Protein AF-A0A1W6AF26-F1 (afdb_monomer_lite)

Organism: Bacillus mycoides (NCBI:txid1405)

Foldseek 3Di:
DDDDDPLVVQLVVQCVLLVVVVNNDPVLNVLSVVLSVLVVLLVVLVVVCVVPQWDWDDPDPPPIDIDGDVSVVVNVVSVVVSQVSCVVSVNNPRDDPPPDPPPD

pLDDT: mean 89.73, std 15.04, range [42.12, 98.56]

Secondary structure (DSSP, 8-state):
-PPPPHHHHHHHHHHHHHHHTT--SHHHHHHHHHHHHHHHHHHHHHHHHHH-SEEEEE-STT-EEEEE-HHHHHHHHHHHHHHHHHHHTT-SS-----------

Structure (mmCIF, N/CA/C/O backbone):
data_AF-A0A1W6AF26-F1
#
_entry.id   AF-A0A1W6AF26-F1
#
loop_
_atom_site.group_PDB
_atom_site.id
_atom_site.type_symbol
_atom_site.label_atom_id
_atom_site.label_alt_id
_atom_site.label_comp_id
_atom_site.label_asym_id
_atom_site.label_entity_id
_atom_site.label_seq_id
_atom_site.pdbx_PDB_ins_code
_atom_site.Cartn_x
_atom_site.Cartn_y
_atom_site.Cartn_z
_atom_site.occupancy
_atom_site.B_iso_or_equiv
_atom_site.auth_seq_id
_atom_site.auth_comp_id
_atom_site.auth_asym_id
_atom_site.auth_atom_id
_atom_site.pdbx_PDB_model_num
ATOM 1 N N . MET A 1 1 ? 5.961 -19.721 21.685 1.00 54.25 1 MET A N 1
ATOM 2 C CA . MET A 1 1 ? 4.915 -19.195 20.777 1.00 54.25 1 MET A CA 1
ATOM 3 C C . MET A 1 1 ? 5.559 -18.782 19.458 1.00 54.25 1 MET A C 1
ATOM 5 O O . MET A 1 1 ? 6.659 -18.244 19.495 1.00 54.25 1 MET A O 1
ATOM 9 N N . ARG A 1 2 ? 4.948 -19.071 18.299 1.00 63.81 2 ARG A N 1
ATOM 10 C CA . ARG A 1 2 ? 5.460 -18.592 16.999 1.00 63.81 2 ARG A CA 1
ATOM 11 C C . ARG A 1 2 ? 5.109 -17.112 16.844 1.00 63.81 2 ARG A C 1
ATOM 13 O O . ARG A 1 2 ? 3.953 -16.749 17.015 1.00 63.81 2 ARG A O 1
ATOM 20 N N . LYS A 1 3 ? 6.096 -16.278 16.511 1.00 78.06 3 LYS A N 1
ATOM 21 C CA . LYS A 1 3 ? 5.867 -14.868 16.176 1.00 78.06 3 LYS A CA 1
ATOM 22 C C . LYS A 1 3 ? 5.043 -14.799 14.889 1.00 78.06 3 LYS A C 1
ATOM 24 O O . LYS A 1 3 ? 5.397 -15.449 13.905 1.00 78.06 3 LYS A O 1
ATOM 29 N N . LEU A 1 4 ? 3.956 -14.032 14.906 1.00 82.06 4 LEU A N 1
ATOM 30 C CA . LEU A 1 4 ? 3.122 -13.799 13.729 1.00 82.06 4 LEU A CA 1
ATOM 31 C C . LEU A 1 4 ? 3.942 -13.178 12.595 1.00 82.06 4 LEU A C 1
ATOM 33 O O . LEU A 1 4 ? 4.901 -12.441 12.841 1.00 82.06 4 LEU A O 1
ATOM 37 N N . SER A 1 5 ? 3.555 -13.446 11.346 1.00 93.62 5 SER A N 1
ATOM 38 C CA . SER A 1 5 ? 4.148 -12.748 10.202 1.00 93.62 5 SER A CA 1
ATOM 39 C C . SER A 1 5 ? 3.840 -11.249 10.278 1.00 93.62 5 SER A C 1
ATOM 41 O O . SER A 1 5 ? 2.810 -10.853 10.822 1.00 93.62 5 SER A O 1
ATOM 43 N N . LYS A 1 6 ? 4.692 -10.396 9.690 1.00 93.31 6 LYS A N 1
ATOM 44 C CA . LYS A 1 6 ? 4.438 -8.943 9.671 1.00 93.31 6 LYS A CA 1
ATOM 45 C C . LYS A 1 6 ? 3.085 -8.602 9.034 1.00 93.31 6 LYS A C 1
ATOM 47 O O . LYS A 1 6 ? 2.427 -7.672 9.476 1.00 93.31 6 LYS A O 1
ATOM 52 N N . LYS A 1 7 ? 2.666 -9.376 8.029 1.00 94.50 7 LYS A N 1
ATOM 53 C CA . LYS A 1 7 ? 1.357 -9.243 7.384 1.00 94.50 7 LYS A CA 1
ATOM 54 C C . LYS A 1 7 ? 0.212 -9.524 8.361 1.00 94.50 7 LYS A C 1
ATOM 56 O O . LYS A 1 7 ? -0.736 -8.754 8.412 1.00 94.50 7 LYS A O 1
ATOM 61 N N . MET A 1 8 ? 0.311 -10.604 9.136 1.00 95.25 8 MET A N 1
ATOM 62 C CA . MET A 1 8 ? -0.711 -10.951 10.130 1.00 95.25 8 MET A CA 1
ATOM 63 C C . MET A 1 8 ? -0.782 -9.920 11.253 1.00 95.25 8 MET A C 1
ATOM 65 O O . MET A 1 8 ? -1.878 -9.504 11.586 1.00 95.25 8 MET A O 1
ATOM 69 N N . GLN A 1 9 ? 0.370 -9.443 11.742 1.00 95.44 9 GLN A N 1
ATOM 70 C CA . GLN A 1 9 ? 0.419 -8.360 12.733 1.00 95.44 9 GLN A CA 1
ATOM 71 C C . GLN A 1 9 ? -0.322 -7.117 12.230 1.00 95.44 9 GLN A C 1
ATOM 73 O O . GLN A 1 9 ? -1.155 -6.583 12.936 1.00 95.44 9 GLN A O 1
ATOM 78 N N . ILE A 1 10 ? -0.087 -6.702 10.978 1.00 95.50 10 ILE A N 1
ATOM 79 C CA . ILE A 1 10 ? -0.789 -5.547 10.397 1.00 95.50 10 ILE A CA 1
ATOM 80 C C . ILE A 1 10 ? -2.303 -5.785 10.331 1.00 95.50 10 ILE A C 1
ATOM 82 O O . ILE A 1 10 ? -3.065 -4.879 10.643 1.00 95.50 10 ILE A O 1
ATOM 86 N N . LYS A 1 11 ? -2.751 -6.983 9.930 1.00 96.69 11 LYS A N 1
ATOM 87 C CA . LYS A 1 11 ? -4.187 -7.295 9.883 1.00 96.69 11 LYS A CA 1
ATOM 88 C C . LYS A 1 11 ? -4.818 -7.240 11.277 1.00 96.69 11 LYS A C 1
ATOM 90 O O . LYS A 1 11 ? -5.880 -6.650 11.426 1.00 96.69 11 LYS A O 1
ATOM 95 N N . GLU A 1 12 ? -4.176 -7.851 12.269 1.00 95.88 12 GLU A N 1
ATOM 96 C CA . GLU A 1 12 ? -4.653 -7.843 13.655 1.00 95.88 12 GLU A CA 1
ATOM 97 C C . GLU A 1 12 ? -4.688 -6.421 14.224 1.00 95.88 12 GLU A C 1
ATOM 99 O O . GLU A 1 12 ? -5.719 -6.023 14.756 1.00 95.88 12 GLU A O 1
ATOM 104 N N . ASP A 1 13 ? -3.632 -5.630 14.013 1.00 95.00 13 ASP A N 1
ATOM 105 C CA . ASP A 1 13 ? -3.568 -4.231 14.449 1.00 95.00 13 ASP A CA 1
ATOM 106 C C . ASP A 1 13 ? -4.703 -3.392 13.832 1.00 95.00 13 ASP A C 1
ATOM 108 O O . ASP A 1 13 ? -5.290 -2.554 14.512 1.00 95.00 13 ASP A O 1
ATOM 112 N N . LEU A 1 14 ? -5.027 -3.597 12.547 1.00 96.31 14 LEU A N 1
ATOM 113 C CA . LEU A 1 14 ? -6.114 -2.873 11.874 1.00 96.31 14 LEU A CA 1
ATOM 114 C C . LEU A 1 14 ? -7.490 -3.258 12.423 1.00 96.31 14 LEU A C 1
ATOM 116 O O . LEU A 1 14 ? -8.324 -2.383 12.631 1.00 96.31 14 LEU A O 1
ATOM 120 N N . LEU A 1 15 ? -7.726 -4.549 12.668 1.00 96.44 15 LEU A N 1
ATOM 121 C CA . LEU A 1 15 ? -8.988 -5.023 13.240 1.00 96.44 15 LEU A CA 1
ATOM 122 C C . LEU A 1 15 ? -9.180 -4.510 14.674 1.00 96.44 15 LEU A C 1
ATOM 124 O O . LEU A 1 15 ? -10.259 -4.026 14.996 1.00 96.44 15 LEU A O 1
ATOM 128 N N . GLN A 1 16 ? -8.130 -4.544 15.499 1.00 95.19 16 GLN A N 1
ATOM 129 C CA . GLN A 1 16 ? -8.166 -3.995 16.860 1.00 95.19 16 GLN A CA 1
ATOM 130 C C . GLN A 1 16 ? -8.442 -2.491 16.857 1.00 95.19 16 GLN A C 1
ATOM 132 O O . GLN A 1 16 ? -9.233 -1.997 17.652 1.00 95.19 16 GLN A O 1
ATOM 137 N N . GLN A 1 17 ? -7.822 -1.749 15.939 1.00 94.31 17 GLN A N 1
ATOM 138 C CA . GLN A 1 17 ? -8.080 -0.319 15.817 1.00 94.31 17 GLN A CA 1
ATOM 139 C C . GLN A 1 17 ? -9.526 -0.019 15.410 1.00 94.31 17 GLN A C 1
ATOM 141 O O . GLN A 1 17 ? -10.087 0.940 15.930 1.00 94.31 17 GLN A O 1
ATOM 146 N N . LEU A 1 18 ? -10.138 -0.826 14.533 1.00 94.88 18 LEU A N 1
ATOM 147 C CA . LEU A 1 18 ? -11.560 -0.691 14.198 1.00 94.88 18 LEU A CA 1
ATOM 148 C C . LEU A 1 18 ? -12.467 -0.939 15.405 1.00 94.88 18 LEU A C 1
ATOM 150 O O . LEU A 1 18 ? -13.440 -0.211 15.572 1.00 94.88 18 LEU A O 1
ATOM 154 N N . GLU A 1 19 ? -12.142 -1.923 16.244 1.00 93.75 19 GLU A N 1
ATOM 155 C CA . GLU A 1 19 ? -12.873 -2.194 17.488 1.00 93.75 19 GLU A CA 1
ATOM 156 C C . GLU A 1 19 ? -12.790 -0.999 18.452 1.00 93.75 19 GLU A C 1
ATOM 158 O O . GLU A 1 19 ? -13.812 -0.547 18.959 1.00 93.75 19 GLU A O 1
ATOM 163 N N . ILE A 1 20 ? -11.598 -0.411 18.621 1.00 91.50 20 ILE A N 1
ATOM 164 C CA . ILE A 1 20 ? -11.373 0.765 19.484 1.00 91.50 20 ILE A CA 1
ATOM 165 C C . ILE A 1 20 ? -12.212 1.972 19.046 1.00 91.50 20 ILE A C 1
ATOM 167 O O . ILE A 1 20 ? -12.689 2.728 19.891 1.00 91.50 20 ILE A O 1
ATOM 171 N N . VAL A 1 21 ? -12.382 2.177 17.737 1.00 90.94 21 VAL A N 1
ATOM 172 C CA . VAL A 1 21 ? -13.170 3.300 17.200 1.00 90.94 21 VAL A CA 1
ATOM 173 C C . VAL A 1 21 ? -14.633 2.936 16.916 1.00 90.94 21 VAL A C 1
ATOM 175 O O . VAL A 1 21 ? -15.331 3.723 16.282 1.00 90.94 21 VAL A O 1
ATOM 178 N N . GLU A 1 22 ? -15.100 1.763 17.363 1.00 92.06 22 GLU A N 1
ATOM 179 C CA . GLU A 1 22 ? -16.469 1.254 17.163 1.00 92.06 22 GLU A CA 1
ATOM 180 C C . GLU A 1 22 ? -16.892 1.168 15.676 1.00 92.06 22 GLU A C 1
ATOM 182 O O . GLU A 1 22 ? -18.055 1.349 15.306 1.00 92.06 22 GLU A O 1
ATOM 187 N N . MET A 1 23 ? -15.933 0.890 14.787 1.00 92.50 23 MET A N 1
ATOM 188 C CA . MET A 1 23 ? -16.123 0.739 13.338 1.00 92.50 23 MET A CA 1
ATOM 189 C C . MET A 1 23 ? -15.845 -0.699 12.879 1.00 92.50 23 MET A C 1
ATOM 191 O O . MET A 1 23 ? -15.355 -0.922 11.779 1.00 92.50 23 MET A O 1
ATOM 195 N N . ASP A 1 24 ? -16.163 -1.699 13.693 1.00 92.12 24 ASP A N 1
ATOM 196 C CA . ASP A 1 24 ? -15.911 -3.122 13.436 1.00 92.12 24 ASP A CA 1
ATOM 197 C C . ASP A 1 24 ? -17.037 -3.824 12.650 1.00 92.12 24 ASP A C 1
ATOM 199 O O . ASP A 1 24 ? -17.054 -5.044 12.516 1.00 92.12 24 ASP A O 1
ATOM 203 N N . ASN A 1 25 ? -17.987 -3.086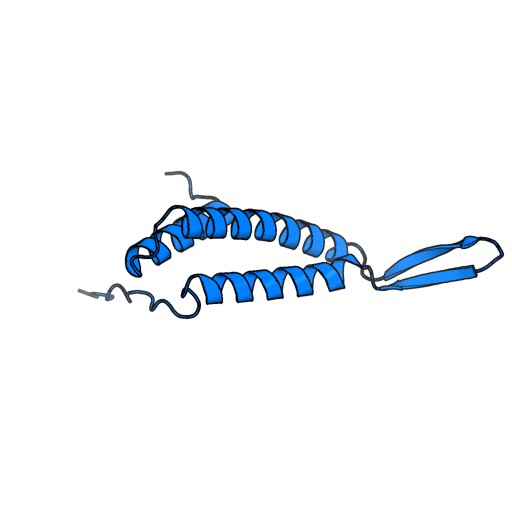 12.069 1.00 95.56 25 ASN A N 1
ATOM 204 C CA . ASN A 1 25 ? -19.023 -3.701 11.239 1.00 95.56 25 ASN A CA 1
ATOM 205 C C . ASN A 1 25 ? -18.455 -4.311 9.938 1.00 95.56 25 ASN A C 1
ATOM 207 O O . ASN A 1 25 ? -17.366 -3.972 9.468 1.00 95.56 25 ASN A O 1
ATOM 211 N N . ALA A 1 26 ? -19.241 -5.192 9.312 1.00 96.69 26 ALA A N 1
ATOM 212 C CA . ALA A 1 26 ? -18.812 -5.994 8.163 1.00 96.69 26 ALA A CA 1
ATOM 213 C C . ALA A 1 26 ? -18.241 -5.180 6.985 1.00 96.69 26 ALA A C 1
ATOM 215 O O . ALA A 1 26 ? -17.355 -5.670 6.289 1.00 96.69 26 ALA A O 1
ATOM 216 N N . VAL A 1 27 ? -18.711 -3.945 6.766 1.00 96.38 27 VAL A N 1
ATOM 217 C CA . VAL A 1 27 ? -18.198 -3.087 5.685 1.00 96.38 27 VAL A CA 1
ATOM 218 C C . VAL A 1 27 ? -16.741 -2.717 5.945 1.00 96.38 27 VAL A C 1
ATOM 220 O O . VAL A 1 27 ? -15.913 -2.814 5.047 1.00 96.38 27 VAL A O 1
ATOM 223 N N . TYR A 1 28 ? -16.402 -2.331 7.171 1.00 96.25 28 TYR A N 1
ATOM 224 C CA . TYR A 1 28 ? -15.036 -1.953 7.528 1.00 96.25 28 TYR A CA 1
ATOM 225 C C . TYR A 1 28 ? -14.110 -3.163 7.666 1.00 96.25 28 TYR A C 1
ATOM 227 O O . TYR A 1 28 ? -12.942 -3.072 7.292 1.00 96.25 28 TYR A O 1
ATOM 235 N N . MET A 1 29 ? -14.627 -4.318 8.098 1.00 96.25 29 MET A N 1
ATOM 236 C CA . MET A 1 29 ? -13.863 -5.570 8.048 1.00 96.25 29 MET A CA 1
ATOM 237 C C . MET A 1 29 ? -13.446 -5.928 6.608 1.00 96.25 29 MET A C 1
ATOM 239 O O . MET A 1 29 ? -12.290 -6.282 6.374 1.00 96.25 29 MET A O 1
ATOM 243 N N . ASP A 1 30 ? -14.343 -5.764 5.628 1.00 97.62 30 ASP A N 1
ATOM 244 C CA . ASP A 1 30 ? -14.030 -5.969 4.203 1.00 97.62 30 ASP A CA 1
ATOM 245 C C . ASP A 1 30 ? -13.002 -4.948 3.673 1.00 97.62 30 ASP A C 1
ATOM 247 O O . ASP A 1 30 ? -12.113 -5.284 2.882 1.00 97.62 30 ASP A O 1
ATOM 251 N N . LEU A 1 31 ? -13.035 -3.705 4.173 1.00 97.56 31 LEU A N 1
ATOM 252 C CA . LEU A 1 31 ? -11.995 -2.715 3.876 1.00 97.56 31 LEU A CA 1
ATOM 253 C C . LEU A 1 31 ? -10.620 -3.140 4.417 1.00 97.56 31 LEU A C 1
ATOM 255 O O . LEU A 1 31 ? -9.615 -2.923 3.738 1.00 97.56 31 LEU A O 1
ATOM 259 N N . VAL A 1 32 ? -10.541 -3.796 5.579 1.00 97.75 32 VAL A N 1
ATOM 260 C CA . VAL A 1 32 ? -9.273 -4.367 6.068 1.00 97.75 32 VAL A CA 1
ATOM 261 C C . VAL A 1 32 ? -8.784 -5.471 5.136 1.00 97.75 32 VAL A C 1
ATOM 263 O O . VAL A 1 32 ? -7.612 -5.475 4.759 1.00 97.75 32 VAL A O 1
ATOM 266 N N . ASP A 1 33 ? -9.654 -6.378 4.697 1.00 97.81 33 ASP A N 1
ATOM 267 C CA . ASP A 1 33 ? -9.264 -7.427 3.748 1.00 97.81 33 ASP A CA 1
ATOM 268 C C . ASP A 1 33 ? -8.795 -6.845 2.404 1.00 97.81 33 ASP A C 1
ATOM 270 O O . ASP A 1 33 ? -7.767 -7.273 1.861 1.00 97.81 33 ASP A O 1
ATOM 274 N N . THR A 1 34 ? -9.455 -5.787 1.930 1.00 98.12 34 THR A N 1
ATOM 275 C CA . THR A 1 34 ? -9.020 -5.002 0.768 1.00 98.12 34 THR A CA 1
ATOM 276 C C . THR A 1 34 ? -7.626 -4.408 0.988 1.00 98.12 34 THR A C 1
ATOM 278 O O . THR A 1 34 ? -6.747 -4.558 0.133 1.00 98.12 34 THR A O 1
ATOM 281 N N . TYR A 1 35 ? -7.370 -3.796 2.150 1.00 98.25 35 TYR A N 1
ATOM 282 C CA . TYR A 1 35 ? -6.047 -3.280 2.511 1.00 98.25 35 TYR A CA 1
ATOM 283 C C . TYR A 1 35 ? -4.980 -4.384 2.461 1.00 98.25 35 TYR A C 1
ATOM 285 O O . TYR A 1 35 ? -3.881 -4.178 1.938 1.00 98.25 35 TYR A O 1
ATOM 293 N N . MET A 1 36 ? -5.297 -5.581 2.962 1.00 98.31 36 MET A N 1
ATOM 294 C CA . MET A 1 36 ? -4.362 -6.707 2.977 1.00 98.31 36 MET A CA 1
ATOM 295 C C . MET A 1 36 ? -4.050 -7.244 1.576 1.00 98.31 36 MET A C 1
ATOM 297 O O . MET A 1 36 ? -2.901 -7.620 1.322 1.00 98.31 36 MET A O 1
ATOM 301 N N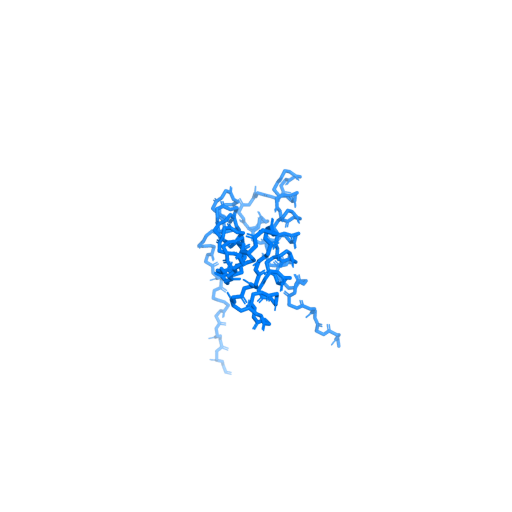 . ALA A 1 37 ? -5.017 -7.238 0.656 1.00 98.38 37 ALA A N 1
ATOM 302 C CA . ALA A 1 37 ? -4.774 -7.556 -0.752 1.00 98.38 37 ALA A CA 1
ATOM 303 C C . ALA A 1 37 ? -3.868 -6.504 -1.419 1.00 98.38 37 ALA A C 1
ATOM 305 O O . ALA A 1 37 ? -2.925 -6.845 -2.140 1.00 98.38 37 ALA A O 1
ATOM 306 N N . MET A 1 38 ? -4.086 -5.220 -1.117 1.00 98.38 38 MET A N 1
ATOM 307 C CA . MET A 1 38 ? -3.228 -4.132 -1.597 1.00 98.38 38 MET A CA 1
ATOM 308 C C . MET A 1 38 ? -1.806 -4.222 -1.039 1.00 98.38 38 MET A C 1
ATOM 310 O O . MET A 1 38 ? -0.853 -3.928 -1.756 1.00 98.38 38 MET A O 1
ATOM 314 N N . TRP A 1 39 ? -1.635 -4.674 0.207 1.00 98.31 39 TRP A N 1
ATOM 315 C CA . TRP A 1 39 ? -0.315 -4.920 0.788 1.00 98.31 39 TRP A CA 1
ATOM 316 C C . TRP A 1 39 ? 0.473 -5.961 -0.018 1.00 98.31 39 TRP A C 1
ATOM 318 O O . TRP A 1 39 ? 1.647 -5.734 -0.326 1.00 98.31 39 TRP A O 1
ATOM 328 N N . ASP A 1 40 ? -0.160 -7.075 -0.409 1.00 98.25 40 ASP A N 1
ATOM 329 C CA . ASP A 1 40 ? 0.495 -8.098 -1.237 1.00 98.25 40 ASP A CA 1
ATOM 330 C C . ASP A 1 40 ? 0.886 -7.526 -2.605 1.00 98.25 40 ASP A C 1
ATOM 332 O O . ASP A 1 40 ? 2.023 -7.709 -3.055 1.00 98.25 40 ASP A O 1
ATOM 336 N N . ALA A 1 41 ? -0.035 -6.792 -3.239 1.00 98.31 41 ALA A N 1
ATOM 337 C CA . ALA A 1 41 ? 0.197 -6.143 -4.525 1.00 98.31 41 ALA A CA 1
ATOM 338 C C . ALA A 1 41 ? 1.359 -5.141 -4.443 1.00 98.31 41 ALA A C 1
ATOM 340 O O . ALA A 1 41 ? 2.293 -5.204 -5.244 1.00 98.31 41 ALA A O 1
ATOM 341 N N . ALA A 1 42 ? 1.375 -4.283 -3.421 1.00 98.31 42 ALA A N 1
ATOM 342 C CA . ALA A 1 42 ? 2.444 -3.321 -3.192 1.00 98.31 42 ALA A CA 1
ATOM 343 C C . ALA A 1 42 ? 3.798 -4.021 -3.003 1.00 98.31 42 ALA A C 1
ATOM 345 O O . ALA A 1 42 ? 4.794 -3.591 -3.583 1.00 98.31 42 ALA A O 1
ATOM 346 N N . LYS A 1 43 ? 3.857 -5.133 -2.257 1.00 98.25 43 LYS A N 1
ATOM 347 C CA . LYS A 1 43 ? 5.096 -5.912 -2.078 1.00 98.25 43 LYS A CA 1
ATOM 348 C C . LYS A 1 43 ? 5.562 -6.585 -3.367 1.00 98.25 43 LYS A C 1
ATOM 350 O O . LYS A 1 43 ? 6.770 -6.680 -3.602 1.00 98.25 43 LYS A O 1
ATOM 355 N N . ALA A 1 44 ? 4.638 -7.044 -4.207 1.00 98.25 44 ALA A N 1
ATOM 356 C CA . ALA A 1 44 ? 4.964 -7.592 -5.518 1.00 98.25 44 ALA A CA 1
ATOM 357 C C . ALA A 1 44 ? 5.522 -6.512 -6.460 1.00 98.25 44 ALA A C 1
ATOM 359 O O . ALA A 1 44 ? 6.605 -6.705 -7.014 1.00 98.25 44 ALA A O 1
ATOM 360 N N . LEU A 1 45 ? 4.846 -5.364 -6.558 1.00 98.56 45 LEU A N 1
ATOM 361 C CA . LEU A 1 45 ? 5.255 -4.219 -7.377 1.00 98.56 45 LEU A CA 1
ATOM 362 C C . LEU A 1 45 ? 6.588 -3.625 -6.911 1.00 98.56 45 LEU A C 1
ATOM 364 O O . LEU A 1 45 ? 7.462 -3.345 -7.727 1.00 98.56 45 LEU A O 1
ATOM 368 N N . GLU A 1 46 ? 6.787 -3.494 -5.596 1.00 97.94 46 GLU A N 1
ATOM 369 C CA . GLU A 1 46 ? 8.042 -3.023 -5.008 1.00 97.94 46 GLU A CA 1
ATOM 370 C C . GLU A 1 46 ? 9.205 -3.929 -5.413 1.00 97.94 46 GLU A C 1
ATOM 372 O O . GLU A 1 46 ? 10.255 -3.445 -5.833 1.00 97.94 46 GLU A O 1
ATOM 377 N N . ARG A 1 47 ? 9.024 -5.250 -5.299 1.00 98.00 47 ARG A N 1
ATOM 378 C CA . ARG A 1 47 ? 10.036 -6.235 -5.685 1.00 98.00 47 ARG A CA 1
ATOM 379 C C . ARG A 1 47 ? 10.326 -6.182 -7.179 1.00 98.00 47 ARG A C 1
ATOM 381 O O . ARG A 1 47 ? 11.491 -6.258 -7.552 1.00 98.00 47 ARG A O 1
ATOM 388 N N . GLU A 1 48 ? 9.301 -6.051 -8.012 1.00 97.31 48 GLU A N 1
ATOM 389 C CA . GLU A 1 48 ? 9.461 -5.968 -9.462 1.00 97.31 48 GLU A CA 1
ATOM 390 C C . GLU A 1 48 ? 10.224 -4.709 -9.872 1.00 97.31 48 GLU A C 1
ATOM 392 O O . GLU A 1 48 ? 11.273 -4.782 -10.511 1.00 97.31 48 GLU A O 1
ATOM 397 N N . TRP A 1 49 ? 9.784 -3.554 -9.376 1.00 96.75 49 TRP A N 1
ATOM 398 C CA . TRP A 1 49 ? 10.472 -2.293 -9.609 1.00 96.75 49 TRP A CA 1
ATOM 399 C C . TRP A 1 49 ? 11.901 -2.310 -9.055 1.00 96.75 49 TRP A C 1
ATOM 401 O O . TRP A 1 49 ? 12.803 -1.710 -9.645 1.00 96.75 49 TRP A O 1
ATOM 411 N N . LYS A 1 50 ? 12.136 -3.023 -7.940 1.00 95.81 50 LYS A N 1
ATOM 412 C CA . LYS A 1 50 ? 13.462 -3.194 -7.335 1.00 95.81 50 LYS A CA 1
ATOM 413 C C . LYS A 1 50 ? 14.438 -3.973 -8.212 1.00 95.81 50 LYS A C 1
ATOM 415 O O . LYS A 1 50 ? 15.612 -3.603 -8.205 1.00 95.81 50 LYS A O 1
ATOM 420 N N . LYS A 1 51 ? 13.966 -4.979 -8.954 1.00 97.12 51 LYS A N 1
ATOM 421 C CA . LYS A 1 51 ? 14.790 -5.770 -9.881 1.00 97.12 51 LYS A CA 1
ATOM 422 C C . LYS A 1 51 ? 15.250 -4.944 -11.076 1.00 97.12 51 LYS A C 1
ATOM 424 O O . LYS A 1 51 ? 16.428 -4.972 -11.405 1.00 97.12 51 LYS A O 1
ATOM 429 N N . GLU A 1 52 ? 14.339 -4.191 -11.689 1.00 95.81 52 GLU A N 1
ATOM 430 C CA . GLU A 1 52 ? 14.629 -3.434 -12.906 1.00 95.81 52 GLU A CA 1
ATOM 431 C C . GLU A 1 52 ? 13.904 -2.082 -12.900 1.00 95.81 52 GLU A C 1
ATOM 433 O O . GLU A 1 52 ? 12.675 -2.005 -12.887 1.00 95.81 52 GLU A O 1
ATOM 438 N N . ARG A 1 53 ? 14.671 -0.980 -12.905 1.00 94.50 53 ARG A N 1
ATOM 439 C CA . ARG A 1 53 ? 14.104 0.384 -12.912 1.00 94.50 53 ARG A CA 1
ATOM 440 C C . ARG A 1 53 ? 13.676 0.855 -14.298 1.00 94.50 53 ARG A C 1
ATOM 442 O O . ARG A 1 53 ? 12.780 1.693 -14.385 1.00 94.50 53 ARG A O 1
ATOM 449 N N . MET A 1 54 ? 14.309 0.335 -15.346 1.00 97.12 54 MET A N 1
ATOM 450 C CA . MET A 1 54 ? 14.092 0.713 -16.741 1.00 97.12 54 MET A CA 1
ATOM 451 C C . MET A 1 54 ? 13.879 -0.555 -17.554 1.00 97.12 54 MET A C 1
ATOM 453 O O . MET A 1 54 ? 14.768 -1.390 -17.578 1.00 97.12 54 MET A O 1
ATOM 457 N N . VAL A 1 55 ? 12.740 -0.677 -18.226 1.00 96.19 55 VAL A N 1
ATOM 458 C CA . VAL A 1 55 ? 12.422 -1.820 -19.089 1.00 96.19 55 VAL A CA 1
ATOM 459 C C . VAL A 1 55 ? 12.665 -1.446 -20.544 1.00 96.19 55 VAL A C 1
ATOM 461 O O . VAL A 1 55 ? 12.373 -0.317 -20.960 1.00 96.19 55 VAL A O 1
ATOM 464 N N . SER A 1 56 ? 13.196 -2.376 -21.331 1.00 95.38 56 SER A N 1
ATOM 465 C CA . SER A 1 56 ? 13.265 -2.205 -22.779 1.00 95.38 56 SER A CA 1
ATOM 466 C C . SER A 1 56 ? 11.877 -2.359 -23.404 1.00 95.38 56 SER A C 1
ATOM 468 O O . SER A 1 56 ? 10.997 -3.049 -22.889 1.00 95.38 56 SER A O 1
ATOM 470 N N . TRP A 1 57 ? 11.657 -1.671 -24.514 1.00 94.25 57 TRP A N 1
ATOM 471 C CA . TRP A 1 57 ? 10.488 -1.860 -25.361 1.00 94.25 57 TRP A CA 1
ATOM 472 C C . TRP A 1 57 ? 10.945 -1.921 -26.813 1.00 94.25 57 TRP A C 1
ATOM 474 O O . TRP A 1 57 ? 11.915 -1.265 -27.198 1.00 94.25 57 TRP A O 1
ATOM 484 N N . ASP A 1 58 ? 10.240 -2.718 -27.603 1.00 95.00 58 ASP A N 1
ATOM 485 C CA . ASP A 1 58 ? 10.462 -2.866 -29.034 1.00 95.00 58 ASP A CA 1
ATOM 486 C C . ASP A 1 58 ? 9.092 -3.001 -29.700 1.00 95.00 58 ASP A C 1
ATOM 488 O O . ASP A 1 58 ? 8.367 -3.966 -29.458 1.00 95.00 58 ASP A O 1
ATOM 492 N N . ASN A 1 59 ? 8.714 -1.990 -30.479 1.00 93.38 59 ASN A N 1
ATOM 493 C CA . ASN A 1 59 ? 7.447 -1.953 -31.208 1.00 93.38 59 ASN A CA 1
ATOM 494 C C . ASN A 1 59 ? 7.606 -2.465 -32.654 1.00 93.38 59 ASN A C 1
ATOM 496 O O . ASN A 1 59 ? 6.663 -2.385 -33.440 1.00 93.38 59 ASN A O 1
ATOM 500 N N . GLY A 1 60 ? 8.788 -2.970 -33.026 1.00 92.19 60 GLY A N 1
ATOM 501 C CA . GLY A 1 60 ? 9.125 -3.336 -34.396 1.00 92.19 60 GLY A CA 1
ATOM 502 C C . GLY A 1 60 ? 9.476 -2.131 -35.279 1.00 92.19 60 GLY A C 1
ATOM 503 O O . GLY A 1 60 ? 9.415 -0.970 -34.873 1.00 92.19 60 GLY A O 1
ATOM 504 N N . GLY A 1 61 ? 9.919 -2.402 -36.512 1.00 91.12 61 GLY A N 1
ATOM 505 C CA . GLY A 1 61 ? 10.256 -1.352 -37.488 1.00 91.12 61 GLY A CA 1
ATOM 506 C C . GLY A 1 61 ? 11.416 -0.433 -37.075 1.00 91.12 61 GLY A C 1
ATOM 507 O O . GLY A 1 61 ? 11.509 0.690 -37.559 1.00 91.12 61 GLY A O 1
ATOM 508 N N . GLY A 1 62 ? 12.278 -0.881 -36.154 1.00 92.19 62 GLY A N 1
ATOM 509 C CA . GLY A 1 62 ? 13.387 -0.091 -35.607 1.00 92.19 62 GLY A CA 1
ATOM 510 C C . GLY A 1 62 ? 13.004 0.831 -34.444 1.00 92.19 62 GLY A C 1
ATOM 511 O O . GLY A 1 62 ? 13.890 1.457 -33.861 1.00 92.19 62 GLY A O 1
ATOM 512 N N . GLN A 1 63 ? 11.724 0.892 -34.063 1.00 94.25 63 GLN A N 1
ATOM 513 C CA . GLN A 1 63 ? 11.268 1.655 -32.904 1.00 94.25 63 GLN A CA 1
ATOM 514 C C . GLN A 1 63 ? 11.474 0.838 -31.630 1.00 94.25 63 GLN A C 1
ATOM 516 O O . GLN A 1 63 ? 10.630 0.033 -31.238 1.00 94.25 63 GLN A O 1
ATOM 521 N N . LYS A 1 64 ? 12.611 1.071 -30.981 1.00 96.75 64 LYS A N 1
ATOM 522 C CA . LYS A 1 64 ? 12.981 0.447 -29.713 1.00 96.75 64 LYS A CA 1
ATOM 523 C C . LYS A 1 64 ? 13.653 1.451 -28.791 1.00 96.75 64 LYS A C 1
ATOM 525 O O . LYS A 1 64 ? 14.247 2.428 -29.245 1.00 96.75 64 LYS A O 1
ATOM 530 N N . GLY A 1 65 ? 13.599 1.189 -27.496 1.00 96.25 65 GLY A N 1
ATOM 531 C CA . GLY A 1 65 ? 14.234 2.030 -26.493 1.00 96.25 65 GLY A CA 1
ATOM 532 C C . GLY A 1 65 ? 14.098 1.446 -25.097 1.00 96.25 65 GLY A C 1
ATOM 533 O O . GLY A 1 65 ? 13.770 0.274 -24.924 1.00 96.25 65 GLY A O 1
ATOM 534 N N . SER A 1 66 ? 14.339 2.277 -24.091 1.00 96.88 66 SER A N 1
ATOM 535 C CA . SER A 1 66 ? 14.045 1.966 -22.695 1.00 96.88 66 SER A CA 1
ATOM 536 C C . SER A 1 66 ? 13.035 2.963 -22.143 1.00 96.88 66 SER A C 1
ATOM 538 O O . SER A 1 66 ? 12.922 4.097 -22.614 1.00 96.88 66 SER A O 1
ATOM 540 N N . LYS A 1 67 ? 12.244 2.528 -21.169 1.00 96.44 67 LYS A N 1
ATOM 541 C CA . LYS A 1 67 ? 11.283 3.369 -20.451 1.00 96.44 67 LYS A CA 1
ATOM 542 C C . LYS A 1 67 ? 11.291 3.009 -18.966 1.00 96.44 67 LYS A C 1
ATOM 544 O O . LYS A 1 67 ? 11.670 1.887 -18.630 1.00 96.44 67 LYS A O 1
ATOM 549 N N . PRO A 1 68 ? 10.861 3.910 -18.069 1.00 97.19 68 PRO A N 1
ATOM 550 C CA . PRO A 1 68 ? 10.685 3.564 -16.665 1.00 97.19 68 PRO A CA 1
ATOM 551 C C . PRO A 1 68 ? 9.775 2.344 -16.500 1.00 97.19 68 PRO A C 1
ATOM 553 O O . PRO A 1 68 ? 8.752 2.234 -17.181 1.00 97.19 68 PRO A O 1
ATOM 556 N N . ASN A 1 69 ? 10.140 1.438 -15.594 1.00 97.88 69 ASN A N 1
ATOM 557 C CA . ASN A 1 69 ? 9.325 0.265 -15.294 1.00 97.88 69 ASN A CA 1
ATOM 558 C C . ASN A 1 69 ? 7.948 0.714 -14.747 1.00 97.88 69 ASN A C 1
ATOM 560 O O . ASN A 1 69 ? 7.912 1.439 -13.741 1.00 97.88 69 ASN A O 1
ATOM 564 N N . PRO A 1 70 ? 6.824 0.302 -15.372 1.00 97.62 70 PRO A N 1
ATOM 565 C CA . PRO A 1 70 ? 5.481 0.703 -14.948 1.00 97.62 70 PRO A CA 1
ATOM 566 C C . PRO A 1 70 ? 5.167 0.323 -13.494 1.00 97.62 70 PRO A C 1
ATOM 568 O O . PRO A 1 70 ? 4.489 1.093 -12.810 1.00 97.62 70 PRO A O 1
ATOM 571 N N . ALA A 1 71 ? 5.761 -0.762 -12.976 1.00 98.00 71 ALA A N 1
ATOM 572 C CA . ALA A 1 71 ? 5.576 -1.210 -11.596 1.00 98.00 71 ALA A CA 1
ATOM 573 C C . ALA A 1 71 ? 5.917 -0.123 -10.564 1.00 98.00 71 ALA A C 1
ATOM 575 O O . ALA A 1 71 ? 5.310 -0.056 -9.499 1.00 98.00 71 ALA A O 1
ATOM 576 N N . GLY A 1 72 ? 6.858 0.777 -10.874 1.00 97.94 72 GLY A N 1
ATOM 577 C CA . GLY A 1 72 ? 7.210 1.871 -9.971 1.00 97.94 72 GLY A CA 1
ATOM 578 C C . GLY A 1 72 ? 6.101 2.912 -9.822 1.00 97.94 72 GLY A C 1
ATOM 579 O O . GLY A 1 72 ? 5.930 3.472 -8.738 1.00 97.94 72 GLY A O 1
ATOM 580 N N . LYS A 1 73 ? 5.352 3.191 -10.896 1.00 97.94 73 LYS A N 1
ATOM 581 C CA . LYS A 1 73 ? 4.202 4.103 -10.853 1.00 97.94 73 LYS A CA 1
ATOM 582 C C . LYS A 1 73 ? 3.041 3.445 -10.108 1.00 97.94 73 LYS A C 1
ATOM 584 O O . LYS A 1 73 ? 2.549 4.034 -9.149 1.00 97.94 73 LYS A O 1
ATOM 589 N N . GLU A 1 74 ? 2.701 2.214 -10.479 1.00 98.31 74 GLU A N 1
ATOM 590 C CA . GLU A 1 74 ? 1.621 1.442 -9.851 1.00 98.31 74 GLU A CA 1
ATOM 591 C C . GLU A 1 74 ? 1.872 1.205 -8.356 1.00 98.31 74 GLU A C 1
ATOM 593 O O . GLU A 1 74 ? 0.948 1.297 -7.551 1.00 98.31 74 GLU A O 1
ATOM 598 N N . TYR A 1 75 ? 3.128 0.983 -7.947 1.00 98.31 75 TYR A N 1
ATOM 599 C CA . TYR A 1 75 ? 3.500 0.882 -6.534 1.00 98.31 75 TYR A CA 1
ATOM 600 C C . TYR A 1 75 ? 3.130 2.152 -5.758 1.00 98.31 75 TYR A C 1
ATOM 602 O O . TYR A 1 75 ? 2.487 2.074 -4.713 1.00 98.31 75 TYR A O 1
ATOM 610 N N . ARG A 1 76 ? 3.503 3.335 -6.269 1.00 97.88 76 ARG A N 1
ATOM 611 C CA . ARG A 1 76 ? 3.193 4.615 -5.608 1.00 97.88 76 ARG A CA 1
ATOM 612 C C . ARG A 1 76 ? 1.692 4.879 -5.545 1.00 97.88 76 ARG A C 1
ATOM 614 O O . ARG A 1 76 ? 1.214 5.370 -4.528 1.00 97.88 76 ARG A O 1
ATOM 621 N N . GLU A 1 77 ? 0.965 4.546 -6.607 1.00 98.38 77 GLU A N 1
ATOM 622 C CA . GLU A 1 77 ? -0.495 4.675 -6.651 1.00 98.38 77 GLU A CA 1
ATOM 623 C C . GLU A 1 77 ? -1.167 3.719 -5.657 1.00 98.38 77 GLU A C 1
ATOM 625 O O . GLU A 1 77 ? -2.025 4.149 -4.893 1.00 98.38 77 GLU A O 1
ATOM 630 N N . THR A 1 78 ? -0.694 2.472 -5.563 1.00 98.44 78 THR A N 1
ATOM 631 C CA . THR A 1 78 ? -1.182 1.492 -4.579 1.00 98.44 78 THR A CA 1
ATOM 632 C C . THR A 1 78 ? -0.962 1.989 -3.151 1.00 98.44 78 THR A C 1
ATOM 634 O O . THR A 1 78 ? -1.900 1.993 -2.360 1.00 98.44 78 THR A O 1
ATOM 637 N N . ILE A 1 79 ? 0.242 2.473 -2.820 1.00 98.12 79 ILE A N 1
ATOM 638 C CA . ILE A 1 79 ? 0.539 3.035 -1.492 1.00 98.12 79 ILE A CA 1
ATOM 639 C C . ILE A 1 79 ? -0.359 4.240 -1.184 1.00 98.12 79 ILE A C 1
ATOM 641 O O . ILE A 1 79 ? -0.882 4.336 -0.076 1.00 98.12 79 ILE A O 1
ATOM 645 N N . LYS A 1 80 ? -0.592 5.130 -2.158 1.00 98.06 80 LYS A N 1
ATOM 646 C CA . LYS A 1 80 ? -1.506 6.267 -1.987 1.00 98.06 80 LYS A CA 1
ATOM 647 C C . LYS A 1 80 ? -2.922 5.794 -1.649 1.00 98.06 80 LYS A C 1
ATOM 649 O O . LYS A 1 80 ? -3.502 6.272 -0.677 1.00 98.06 80 LYS A O 1
ATOM 654 N N . SER A 1 81 ? -3.455 4.835 -2.403 1.00 97.62 81 SER A N 1
ATOM 655 C CA . SER A 1 81 ? -4.782 4.276 -2.143 1.00 97.62 81 SER A CA 1
ATOM 656 C C . SER A 1 81 ? -4.851 3.532 -0.802 1.00 97.62 81 SER A C 1
ATOM 658 O O . SER A 1 81 ? -5.879 3.590 -0.135 1.00 97.62 81 SER A O 1
ATOM 660 N N . MET A 1 82 ? -3.760 2.897 -0.353 1.00 97.62 82 MET A N 1
ATOM 661 C CA . MET A 1 82 ? -3.684 2.308 0.992 1.00 97.62 82 MET A CA 1
ATOM 662 C C . MET A 1 82 ? -3.803 3.386 2.074 1.00 97.62 82 MET A C 1
ATOM 664 O O . MET A 1 82 ? -4.543 3.202 3.036 1.00 97.62 82 MET A O 1
ATOM 668 N N . THR A 1 83 ? -3.120 4.524 1.920 1.00 96.50 83 THR A N 1
ATOM 669 C CA . THR A 1 83 ? -3.266 5.657 2.845 1.00 96.50 83 THR A CA 1
ATOM 670 C C . THR A 1 83 ? -4.694 6.195 2.835 1.00 96.50 83 THR A C 1
ATOM 672 O O . THR A 1 83 ? -5.263 6.378 3.902 1.00 96.50 83 THR A O 1
ATOM 675 N N . GLU A 1 84 ? -5.298 6.393 1.657 1.00 96.31 84 GLU A N 1
ATOM 676 C CA . GLU A 1 84 ? -6.702 6.818 1.501 1.00 96.31 84 GLU A CA 1
ATOM 677 C C . GLU A 1 84 ? -7.689 5.862 2.187 1.00 96.31 84 GLU A C 1
ATOM 679 O O . GLU A 1 84 ? -8.694 6.301 2.745 1.00 96.31 84 GLU A O 1
ATOM 684 N N . LEU A 1 85 ? -7.403 4.560 2.176 1.00 95.88 85 LEU A N 1
ATOM 685 C CA . LEU A 1 85 ? -8.222 3.556 2.844 1.00 95.88 85 LEU A CA 1
ATOM 686 C C . LEU A 1 85 ? -8.134 3.668 4.371 1.00 95.88 85 LEU A C 1
ATOM 688 O O . LEU A 1 85 ? -9.170 3.646 5.028 1.00 95.88 85 LEU A O 1
ATOM 692 N N . LEU A 1 86 ? -6.936 3.891 4.926 1.00 95.19 86 LEU A N 1
ATOM 693 C CA . LEU A 1 86 ? -6.778 4.187 6.358 1.00 95.19 86 LEU A CA 1
ATOM 694 C C . LEU A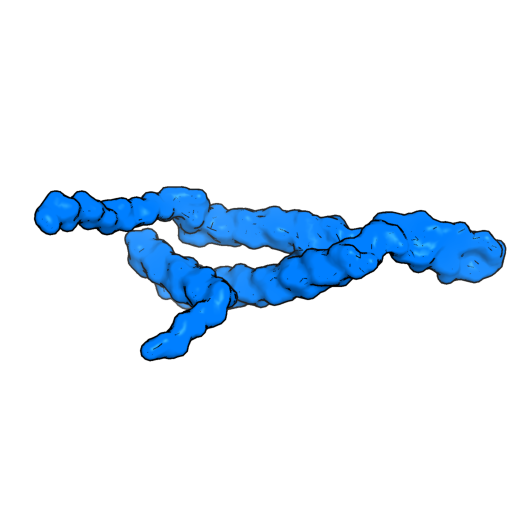 1 86 ? -7.580 5.431 6.763 1.00 95.19 86 LEU A C 1
ATOM 696 O O . LEU A 1 86 ? -8.249 5.405 7.791 1.00 95.19 86 LEU A O 1
ATOM 700 N N . LYS A 1 87 ? -7.594 6.475 5.917 1.00 92.62 87 LYS A N 1
ATOM 701 C CA . LYS A 1 87 ? -8.422 7.678 6.130 1.00 92.62 87 LYS A CA 1
ATOM 702 C C . LYS A 1 87 ? -9.900 7.352 6.262 1.00 92.62 87 LYS A C 1
ATOM 704 O O . LYS A 1 87 ? -10.560 7.781 7.201 1.00 92.62 87 LYS A O 1
ATOM 709 N N . LYS A 1 88 ? -10.421 6.567 5.316 1.00 92.00 88 LYS A N 1
ATOM 710 C CA . LYS A 1 88 ? -11.835 6.165 5.286 1.00 92.00 88 LYS A CA 1
ATOM 711 C C . LYS A 1 88 ? -12.236 5.337 6.505 1.00 92.00 88 LYS A C 1
ATOM 713 O O . LYS A 1 88 ? -13.380 5.430 6.935 1.00 92.00 88 LYS A O 1
ATOM 718 N N . MET A 1 89 ? -11.309 4.543 7.036 1.00 92.81 89 MET A N 1
ATOM 719 C CA . MET A 1 89 ? -11.508 3.752 8.250 1.00 92.81 89 MET A CA 1
ATOM 720 C C . MET A 1 89 ? -11.300 4.561 9.543 1.00 92.81 89 MET A C 1
ATOM 722 O O . MET A 1 89 ? -11.464 4.007 10.619 1.00 92.81 89 MET A O 1
ATOM 726 N N . GLY A 1 90 ? -10.923 5.845 9.467 1.00 89.50 90 GLY A N 1
ATOM 727 C CA . GLY A 1 90 ? -10.634 6.665 10.651 1.00 89.50 90 GLY A CA 1
ATOM 728 C C . GLY A 1 90 ? -9.319 6.307 11.355 1.00 89.50 90 GLY A C 1
ATOM 729 O O . GLY A 1 90 ? -9.089 6.741 12.479 1.00 89.50 90 GLY A O 1
ATOM 730 N N . LEU A 1 91 ? -8.436 5.542 10.702 1.00 90.12 91 LEU A N 1
ATOM 731 C CA . LEU A 1 91 ? -7.252 4.934 11.321 1.00 90.12 91 LEU A CA 1
ATOM 732 C C . LEU A 1 91 ? -5.948 5.718 11.093 1.00 90.12 91 LEU A C 1
ATOM 734 O O . LEU A 1 91 ? -4.855 5.183 11.252 1.00 90.12 91 LEU A O 1
ATOM 738 N N . GLU A 1 92 ? -6.017 6.985 10.675 1.00 79.38 92 GLU A N 1
ATOM 739 C CA . GLU A 1 92 ? -4.811 7.773 10.352 1.00 79.38 92 GLU A CA 1
ATOM 740 C C . GLU A 1 92 ? -3.960 8.129 11.574 1.00 79.38 92 GLU A C 1
ATOM 742 O O . GLU A 1 92 ? -2.775 8.436 11.437 1.00 79.38 92 GLU A O 1
ATOM 747 N N . SER A 1 93 ? -4.579 8.146 12.752 1.00 67.12 93 SER A N 1
ATOM 748 C CA . SER A 1 93 ? -4.004 8.748 13.950 1.00 67.12 93 SER A CA 1
ATOM 749 C C . SER A 1 93 ? -4.509 8.109 15.237 1.00 67.12 93 SER A C 1
ATOM 751 O O . SER A 1 93 ? -4.564 8.811 16.245 1.00 67.12 93 SER A O 1
ATOM 753 N N . VAL A 1 94 ? -4.927 6.834 15.218 1.00 63.47 94 VAL A N 1
ATOM 754 C CA . VAL A 1 94 ? -5.358 6.161 16.453 1.00 63.47 94 VAL A CA 1
ATOM 755 C C . VAL A 1 94 ? -4.200 6.260 17.446 1.00 63.47 94 VAL A C 1
ATOM 757 O O . VAL A 1 94 ? -3.118 5.738 17.148 1.00 63.47 94 VAL A O 1
ATOM 760 N N . PRO A 1 95 ? -4.365 6.992 18.565 1.00 55.53 95 PRO A N 1
ATOM 761 C CA . PRO A 1 95 ? -3.316 7.110 19.554 1.00 55.53 95 PRO A CA 1
ATOM 762 C C . PRO A 1 95 ? -2.972 5.700 20.007 1.00 55.53 95 PRO A C 1
ATOM 764 O O . PRO A 1 95 ? -3.855 4.920 20.361 1.00 55.53 95 PRO A O 1
ATOM 767 N N . ARG A 1 96 ? -1.688 5.351 19.963 1.00 57.12 96 ARG A N 1
ATOM 768 C CA . ARG A 1 96 ? -1.229 4.183 20.704 1.00 57.12 96 ARG A CA 1
ATOM 769 C C . ARG A 1 96 ? -1.571 4.490 22.156 1.00 57.12 96 ARG A C 1
ATOM 771 O O . ARG A 1 96 ? -1.121 5.525 22.642 1.00 57.12 96 ARG A O 1
ATOM 778 N N . GLU A 1 97 ? -2.359 3.650 22.825 1.00 54.97 97 GLU A N 1
ATOM 779 C CA . GLU A 1 97 ? -2.317 3.665 24.282 1.00 54.97 97 GLU A CA 1
ATOM 780 C C . GLU A 1 97 ? -0.850 3.418 24.639 1.00 54.97 97 GLU A C 1
ATOM 782 O O . GLU A 1 97 ? -0.298 2.343 24.380 1.00 54.97 97 GLU A O 1
ATOM 787 N N . GLU A 1 98 ? -0.167 4.472 25.085 1.00 49.72 98 GLU A N 1
ATOM 788 C CA . GLU A 1 98 ? 1.124 4.352 25.733 1.00 49.72 98 GLU A CA 1
ATOM 789 C C . GLU A 1 98 ? 0.842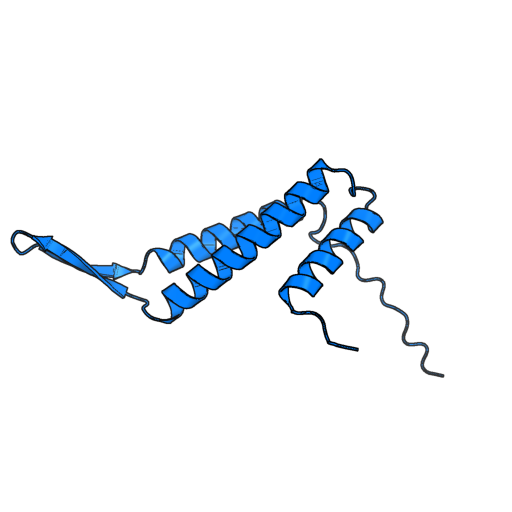 3.548 26.996 1.00 49.72 98 GLU A C 1
ATOM 791 O O . GLU A 1 98 ? 0.418 4.089 28.014 1.00 49.72 98 GLU A O 1
ATOM 796 N N . GLY A 1 99 ? 0.971 2.224 26.888 1.00 47.88 99 GLY A N 1
ATOM 797 C CA . GLY A 1 99 ? 1.037 1.352 28.044 1.00 47.88 99 GLY A CA 1
ATOM 798 C C . GLY A 1 99 ? 2.165 1.887 28.906 1.00 47.88 99 GLY A C 1
ATOM 799 O O . GLY A 1 99 ? 3.325 1.787 28.507 1.00 47.88 99 GLY A O 1
ATOM 800 N N . GLY A 1 100 ? 1.789 2.541 30.006 1.00 42.12 100 GLY A N 1
ATOM 801 C CA . GLY A 1 100 ? 2.714 3.179 30.921 1.00 42.12 100 GLY A CA 1
ATOM 802 C C . GLY A 1 100 ? 3.826 2.207 31.277 1.00 42.12 100 GLY A C 1
ATOM 803 O O . GLY A 1 100 ? 3.570 1.103 31.759 1.00 42.12 100 GLY A O 1
ATOM 804 N N . GLU A 1 101 ? 5.061 2.619 31.010 1.00 47.41 101 GLU A N 1
ATOM 805 C CA . GLU A 1 101 ? 6.224 2.072 31.689 1.00 47.41 101 GLU A CA 1
ATOM 806 C C . GLU A 1 101 ? 6.070 2.429 33.174 1.00 47.41 101 GLU A C 1
ATOM 808 O O . GLU A 1 101 ? 6.470 3.498 33.630 1.00 47.41 101 GLU A O 1
ATOM 813 N N . GLU A 1 102 ? 5.413 1.551 33.933 1.00 50.41 102 GLU A N 1
ATOM 814 C CA . GLU A 1 102 ? 5.589 1.492 35.379 1.00 50.41 102 GLU A CA 1
ATOM 815 C C . GLU A 1 102 ? 6.940 0.818 35.642 1.00 50.41 102 GLU A C 1
ATOM 817 O O . GLU A 1 102 ? 7.022 -0.387 35.881 1.00 50.41 10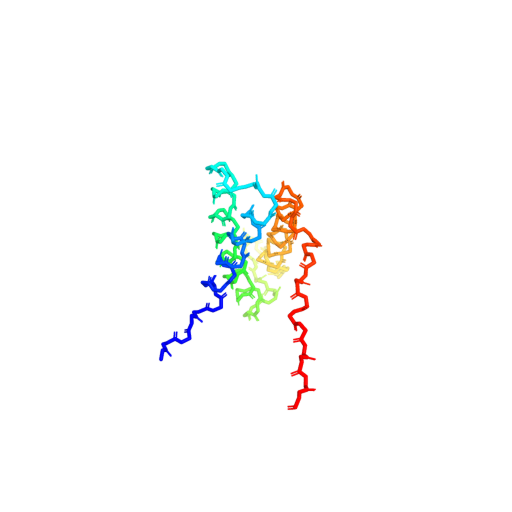2 GLU A O 1
ATO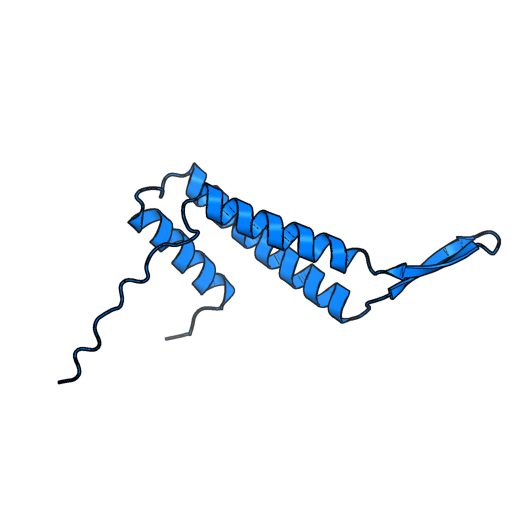M 822 N N . ASP A 1 103 ? 8.015 1.601 35.544 1.00 47.34 103 ASP A N 1
ATOM 823 C CA . ASP A 1 103 ? 9.294 1.249 36.155 1.00 47.34 103 ASP A CA 1
ATOM 824 C C . ASP A 1 103 ? 9.118 1.294 37.685 1.00 47.34 103 ASP A C 1
ATOM 826 O O . ASP A 1 103 ? 9.128 2.367 38.299 1.00 47.34 103 ASP A O 1
ATOM 830 N N . VAL A 1 104 ? 8.939 0.119 38.298 1.00 44.16 104 VAL A N 1
ATOM 831 C CA . VAL A 1 104 ? 9.143 -0.131 39.739 1.00 44.16 104 VAL A CA 1
ATOM 832 C C . VAL A 1 104 ? 10.379 -0.982 39.976 1.00 44.16 104 VAL A C 1
ATOM 834 O O . VAL A 1 104 ? 10.565 -1.990 39.258 1.00 44.16 104 VAL A O 1
#

InterPro domains:
  IPR006448 Putative phage terminase, small subunit, P27 family [PF05119] (15-96)

Sequence (104 aa):
MRKLSKKMQIKEDLLQQLEIVEMDNAVYMDLVDTYMAMWDAAKALEREWKKERMVSWDNGGGQKGSKPNPAGKEYRETIKSMTELLKKMGLESVPREEGGEEDV

Radius of gyration: 19.65 Å; chains: 1; bounding box: 34×28×77 Å